Protein AF-A0A932KC32-F1 (afdb_monomer_lite)

Radius of gyration: 18.66 Å; chains: 1; bounding box: 44×42×62 Å

Sequence (176 aa):
MAALPGGTPAIAEAIVAQRQRRRLATPEDLLALGIVSATTFYGTAAEGGFGQYLTVWGSGKININTAPKPVLAALPGMTPAMAEAIVRYRQGEDQEPGTADDRQFREVADLRTLDAIDRAALDPFEALITVVPTAFRVIATGRVVSGQGVTSIHRRLVIIDRASRPTRIQHWRRLS

Foldseek 3Di:
DDAQVLDDPQLVVVVVVVVVVDQDPFLCVCCVVVSDDPCQQQNDPVDGHSVVQDDRQWPQAAALLDHDLSNQCPQPLDDNVLSVQSQQQQCAPV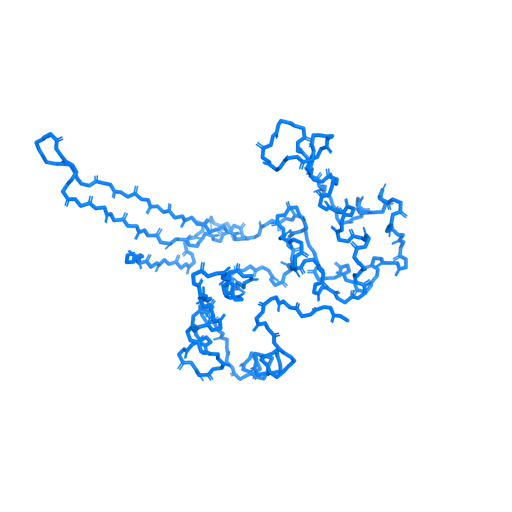SDPPDPRGDADPFLCCSCVGPVDHPVSCVRCVVRHTNDTQKDWDWDWDFDDDDPDTPDIWIKIWIWGNVDPPIDTSDMDTDD

Secondary structure (DSSP, 8-state):
-PPPTT--HHHHHHHHHHHHHS--SSTTHHHHTTSS-HHHHHB-SSSB-GGGG--SSS-SSEETTT--HHHHHTSTT--HHHHHHHHHHHTTTTT-TTSTT----SSGGGGGGSTT--HHHHTTTGGGEESS-SEEEEEEEEEEEETTEEEEEEEEEEEEE-SSSS-EEEEEEEE-

pLDDT: mean 92.92, std 4.54, range [60.91, 97.88]

Structure (mmCIF, N/CA/C/O backbone):
data_AF-A0A932KC32-F1
#
_entry.id   AF-A0A932KC32-F1
#
loop_
_atom_site.group_PDB
_atom_site.id
_atom_site.type_symbol
_atom_site.label_atom_id
_atom_site.label_alt_id
_atom_site.label_comp_id
_atom_site.label_asym_id
_atom_site.label_entity_id
_atom_site.label_seq_id
_atom_site.pdbx_PDB_ins_code
_atom_site.Cartn_x
_atom_site.Cartn_y
_atom_site.Cartn_z
_atom_site.occupancy
_atom_site.B_iso_or_equiv
_atom_site.auth_seq_id
_atom_site.auth_comp_id
_atom_site.auth_asym_id
_atom_site.auth_atom_id
_atom_site.pdbx_PDB_model_num
ATOM 1 N N . MET A 1 1 ? -0.704 -9.662 -15.390 1.00 60.91 1 MET A N 1
ATOM 2 C CA . MET A 1 1 ? -0.861 -8.807 -14.194 1.00 60.91 1 MET A CA 1
ATOM 3 C C . MET A 1 1 ? -1.183 -9.719 -13.028 1.00 60.91 1 MET A C 1
ATOM 5 O O . MET A 1 1 ? -2.080 -10.542 -13.180 1.00 60.91 1 MET A O 1
ATOM 9 N N . ALA A 1 2 ? -0.425 -9.656 -11.934 1.00 76.62 2 ALA A N 1
ATOM 10 C CA . ALA A 1 2 ? -0.715 -10.492 -10.771 1.00 76.62 2 ALA A CA 1
ATOM 11 C C . ALA A 1 2 ? -1.956 -9.949 -10.045 1.00 76.62 2 ALA A C 1
ATOM 13 O O . ALA A 1 2 ? -2.122 -8.737 -9.917 1.00 76.62 2 ALA A O 1
ATOM 14 N N . ALA A 1 3 ? -2.835 -10.835 -9.582 1.00 82.81 3 ALA A N 1
ATOM 15 C CA . ALA A 1 3 ? -3.902 -10.440 -8.671 1.00 82.81 3 ALA A CA 1
ATOM 16 C C . ALA A 1 3 ? -3.326 -10.236 -7.262 1.00 82.81 3 ALA A C 1
ATOM 18 O O . ALA A 1 3 ? -2.353 -10.889 -6.877 1.00 82.81 3 ALA A O 1
ATOM 19 N N . LEU A 1 4 ? -3.947 -9.351 -6.478 1.00 88.19 4 LEU A N 1
ATOM 20 C CA . LEU A 1 4 ? -3.683 -9.302 -5.040 1.00 88.19 4 LEU A CA 1
ATOM 21 C C . LEU A 1 4 ? -4.069 -10.648 -4.402 1.00 88.19 4 LEU A C 1
ATOM 23 O O . LEU A 1 4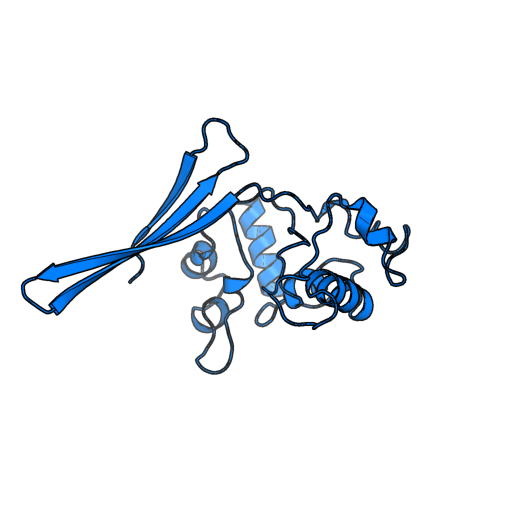 ? -5.044 -11.256 -4.849 1.00 88.19 4 LEU A O 1
ATOM 27 N N . PRO A 1 5 ? -3.376 -11.098 -3.341 1.00 87.19 5 PRO A N 1
ATOM 28 C CA . PRO A 1 5 ? -3.785 -12.275 -2.582 1.00 87.19 5 PRO A CA 1
ATOM 29 C C . PRO A 1 5 ? -5.253 -12.167 -2.149 1.00 87.19 5 PRO A C 1
ATOM 31 O O . PRO A 1 5 ? -5.663 -11.140 -1.606 1.00 87.19 5 PRO A O 1
ATOM 34 N N . GLY A 1 6 ? -6.052 -13.196 -2.447 1.00 85.06 6 GLY A N 1
ATOM 35 C CA . GLY A 1 6 ? -7.501 -13.220 -2.201 1.00 85.06 6 GLY A CA 1
ATOM 36 C C . GLY A 1 6 ? -8.356 -12.386 -3.171 1.00 85.06 6 GLY A C 1
ATOM 37 O O . GLY A 1 6 ? -9.581 -12.426 -3.086 1.00 85.06 6 GLY A O 1
ATOM 38 N N . GLY A 1 7 ? -7.749 -11.641 -4.097 1.00 85.56 7 GLY A N 1
ATOM 39 C CA . GLY A 1 7 ? -8.442 -10.894 -5.146 1.00 85.56 7 GLY A CA 1
ATOM 40 C C . GLY A 1 7 ? -8.680 -11.728 -6.407 1.00 85.56 7 GLY A C 1
ATOM 41 O O . GLY A 1 7 ? -7.894 -12.608 -6.750 1.00 85.56 7 GLY A O 1
ATOM 42 N N . THR A 1 8 ? -9.750 -11.418 -7.140 1.00 90.62 8 THR A N 1
ATOM 43 C CA . THR A 1 8 ? -10.064 -12.025 -8.444 1.00 90.62 8 THR A CA 1
ATOM 44 C C . THR A 1 8 ? -10.414 -10.941 -9.469 1.00 90.62 8 THR A C 1
ATOM 46 O O . THR A 1 8 ? -10.797 -9.836 -9.069 1.00 90.62 8 THR A O 1
ATOM 49 N N . PRO A 1 9 ? -10.331 -11.222 -10.786 1.00 91.25 9 PRO A N 1
ATOM 50 C CA . PRO A 1 9 ? -10.801 -10.293 -11.815 1.00 91.25 9 PRO A CA 1
ATOM 51 C C . PRO A 1 9 ? -12.259 -9.865 -11.606 1.00 91.25 9 PRO A C 1
ATOM 53 O O . PRO A 1 9 ? -12.555 -8.679 -11.679 1.00 91.25 9 PRO A O 1
ATOM 56 N N . ALA A 1 10 ? -13.137 -10.795 -11.215 1.00 92.88 10 ALA A N 1
ATOM 57 C CA . ALA A 1 10 ? -14.537 -10.496 -10.913 1.00 92.88 10 ALA A CA 1
ATOM 58 C C . ALA A 1 10 ? -14.693 -9.504 -9.743 1.00 92.88 10 ALA A C 1
ATOM 60 O O . ALA A 1 10 ? -15.493 -8.573 -9.822 1.00 92.88 10 ALA A O 1
ATOM 61 N N . ILE A 1 11 ? -13.897 -9.652 -8.674 1.00 93.62 11 ILE A N 1
ATOM 62 C CA . ILE A 1 11 ? -13.879 -8.684 -7.564 1.00 93.62 11 ILE A CA 1
ATOM 63 C C . ILE A 1 11 ? -13.383 -7.320 -8.061 1.00 93.62 11 ILE A C 1
ATOM 65 O O . ILE A 1 11 ? -13.974 -6.294 -7.727 1.00 93.62 11 ILE A O 1
ATOM 69 N N . ALA A 1 12 ? -12.321 -7.287 -8.869 1.00 92.50 12 ALA A N 1
ATOM 70 C CA . ALA A 1 12 ? -11.784 -6.042 -9.414 1.00 92.50 12 ALA A CA 1
ATOM 71 C C . ALA A 1 12 ? -12.813 -5.315 -10.299 1.00 92.50 12 ALA A C 1
ATOM 73 O O . ALA A 1 12 ? -13.031 -4.116 -10.122 1.00 92.50 12 ALA A O 1
ATOM 74 N N . GLU A 1 13 ? -13.491 -6.037 -11.191 1.00 94.31 13 GLU A N 1
ATOM 75 C CA . GLU A 1 13 ? -14.572 -5.516 -12.033 1.00 94.31 13 GLU A CA 1
ATOM 76 C C . GLU A 1 13 ? -15.738 -4.986 -11.195 1.00 94.31 13 GLU A C 1
ATOM 78 O O . GLU A 1 13 ? -16.203 -3.870 -11.432 1.00 94.31 13 GLU A O 1
ATOM 83 N N . ALA A 1 14 ? -16.162 -5.721 -10.163 1.00 95.06 14 ALA A N 1
ATOM 84 C CA . ALA A 1 14 ? -17.216 -5.279 -9.254 1.00 95.06 14 ALA A CA 1
ATOM 85 C C . ALA A 1 14 ? -16.829 -3.994 -8.502 1.00 95.06 14 ALA A C 1
ATOM 87 O O . ALA A 1 14 ? -17.642 -3.074 -8.385 1.00 95.06 14 ALA A O 1
ATOM 88 N N . ILE A 1 15 ? -15.575 -3.878 -8.050 1.00 94.12 15 ILE A N 1
ATOM 89 C CA . ILE A 1 15 ? -15.051 -2.653 -7.430 1.00 94.12 15 ILE A CA 1
ATOM 90 C C . ILE A 1 15 ? -15.061 -1.492 -8.434 1.00 94.12 15 ILE A C 1
ATOM 92 O O . ILE A 1 15 ? -15.471 -0.384 -8.085 1.00 94.12 15 ILE A O 1
ATOM 96 N N . VAL A 1 16 ? -14.626 -1.714 -9.678 1.00 93.69 16 VAL A N 1
ATOM 97 C CA . VAL A 1 16 ? -14.621 -0.682 -10.729 1.00 93.69 16 VAL A CA 1
ATOM 98 C C . VAL A 1 16 ? -16.043 -0.223 -11.054 1.00 93.69 16 VAL A C 1
ATOM 100 O O . VAL A 1 16 ? -16.307 0.981 -11.042 1.00 93.69 16 VAL A O 1
ATOM 103 N N . ALA A 1 17 ? -16.971 -1.157 -11.263 1.00 94.94 17 ALA A N 1
ATOM 104 C CA . ALA A 1 17 ? -18.378 -0.859 -11.512 1.00 94.94 17 ALA A CA 1
ATOM 105 C C . ALA A 1 17 ? -19.000 -0.078 -10.345 1.00 94.94 17 ALA A C 1
ATOM 107 O O . ALA A 1 17 ? -19.711 0.908 -10.550 1.00 94.94 17 ALA A O 1
ATOM 108 N N . GLN A 1 18 ? -18.683 -0.461 -9.105 1.00 94.88 18 GLN A N 1
ATOM 109 C CA . GLN A 1 18 ? -19.160 0.253 -7.927 1.00 94.88 18 GLN A CA 1
ATOM 110 C C . GLN A 1 18 ? -18.626 1.687 -7.874 1.00 94.88 18 GLN A C 1
ATOM 112 O O . GLN A 1 18 ? -19.399 2.609 -7.622 1.00 94.88 18 GLN A O 1
ATOM 117 N N . ARG A 1 19 ? -17.337 1.903 -8.167 1.00 92.50 19 ARG A N 1
ATOM 118 C CA . ARG A 1 19 ? -16.717 3.241 -8.174 1.00 92.50 19 ARG A CA 1
ATOM 119 C C . ARG A 1 19 ? -17.361 4.197 -9.177 1.00 92.50 19 ARG A C 1
ATOM 121 O O . ARG A 1 19 ? -17.376 5.396 -8.917 1.00 92.50 19 ARG A O 1
ATOM 128 N N . GLN A 1 20 ? -17.889 3.681 -10.287 1.00 91.81 20 GLN A N 1
ATOM 129 C CA . GLN A 1 20 ? -18.623 4.474 -11.280 1.00 91.81 20 GLN A CA 1
ATOM 130 C C . GLN A 1 20 ? -20.022 4.878 -10.795 1.00 91.81 20 GLN A C 1
ATOM 132 O O . GLN A 1 20 ? -20.537 5.913 -11.206 1.00 91.81 20 GLN A O 1
ATOM 137 N N . ARG A 1 21 ? -20.634 4.084 -9.908 1.00 93.19 21 ARG A N 1
ATOM 138 C CA . ARG A 1 21 ? -21.968 4.353 -9.350 1.00 93.19 21 ARG A CA 1
ATOM 139 C C . ARG A 1 21 ? -21.908 5.253 -8.122 1.00 93.19 21 ARG A C 1
ATOM 141 O O . ARG A 1 21 ? -22.653 6.222 -8.021 1.00 93.19 21 ARG A O 1
ATOM 148 N N . ARG A 1 22 ? -21.052 4.908 -7.157 1.00 90.75 22 ARG A N 1
ATOM 149 C CA . ARG A 1 22 ? -20.927 5.618 -5.882 1.00 90.75 22 ARG A CA 1
ATOM 150 C C . ARG A 1 22 ? -19.534 5.444 -5.291 1.00 90.75 22 ARG A C 1
ATOM 152 O O . ARG A 1 22 ? -18.979 4.349 -5.247 1.00 90.75 22 ARG A O 1
ATOM 159 N N . ARG A 1 23 ? -19.005 6.535 -4.740 1.00 89.75 23 ARG A N 1
ATOM 160 C CA . ARG A 1 23 ? -17.744 6.530 -3.997 1.00 89.75 23 ARG A CA 1
ATOM 161 C C . ARG A 1 23 ? -17.840 5.655 -2.739 1.00 89.75 23 ARG A C 1
ATOM 163 O O . ARG A 1 23 ? -18.780 5.801 -1.961 1.00 89.75 23 ARG A O 1
ATOM 170 N N . LEU A 1 24 ? -16.825 4.817 -2.528 1.00 93.19 24 LEU A N 1
ATOM 171 C CA . LEU A 1 24 ? -16.601 4.087 -1.277 1.00 93.19 24 LEU A CA 1
ATOM 172 C C . LEU A 1 24 ? -16.037 5.050 -0.218 1.00 93.19 24 LEU A C 1
ATOM 174 O O . LEU A 1 24 ? -15.073 5.775 -0.481 1.00 93.19 24 LEU A O 1
ATOM 178 N N . ALA A 1 25 ? -16.658 5.082 0.955 1.00 90.94 25 ALA A N 1
ATOM 179 C CA . ALA A 1 25 ? -16.258 5.876 2.112 1.00 90.94 25 ALA A CA 1
ATOM 180 C C . ALA A 1 25 ? -15.239 5.143 2.994 1.00 90.94 25 ALA A C 1
ATOM 182 O O . ALA A 1 25 ? -14.368 5.786 3.587 1.00 90.94 25 ALA A O 1
ATOM 183 N N . THR A 1 26 ? -15.328 3.811 3.051 1.00 91.81 26 THR A N 1
ATOM 184 C CA . THR A 1 26 ? -14.371 2.932 3.734 1.00 91.81 26 THR A CA 1
ATOM 185 C C . THR A 1 26 ? -14.065 1.700 2.877 1.00 91.81 26 THR A C 1
ATOM 187 O O . THR A 1 26 ? -14.894 1.318 2.049 1.00 91.81 26 THR A O 1
ATOM 190 N N . PRO A 1 27 ? -12.899 1.048 3.030 1.00 93.06 27 PRO A N 1
ATOM 191 C CA . PRO A 1 27 ? -12.654 -0.248 2.400 1.00 93.06 27 PRO A CA 1
ATOM 192 C C . PRO A 1 27 ? -13.694 -1.311 2.798 1.00 93.06 27 PRO A C 1
ATOM 194 O O . PRO A 1 27 ? -14.072 -2.138 1.973 1.00 93.06 27 PRO A O 1
ATOM 197 N N . GLU A 1 28 ? -14.201 -1.261 4.031 1.00 92.81 28 GLU A N 1
ATOM 198 C CA . GLU A 1 28 ? -15.223 -2.169 4.557 1.00 92.81 28 GLU A CA 1
ATOM 199 C C . GLU A 1 28 ? -16.586 -2.023 3.862 1.00 92.81 28 GLU A C 1
ATOM 201 O O . GLU A 1 28 ? -17.411 -2.933 3.942 1.00 92.81 28 GLU A O 1
ATOM 206 N N . ASP A 1 29 ? -16.816 -0.948 3.102 1.00 95.06 29 ASP A N 1
ATOM 207 C CA . ASP A 1 29 ? -18.011 -0.817 2.261 1.00 95.06 29 ASP A CA 1
ATOM 208 C C . ASP A 1 29 ? -18.122 -1.980 1.259 1.00 95.06 29 ASP A C 1
ATOM 210 O O . ASP A 1 29 ? -19.226 -2.360 0.880 1.00 95.06 29 ASP A O 1
ATOM 214 N N . LEU A 1 30 ? -17.002 -2.602 0.864 1.00 95.31 30 LEU A N 1
ATOM 215 C CA . LEU A 1 30 ? -17.012 -3.790 0.005 1.00 95.31 30 LEU A CA 1
ATOM 216 C C . LEU A 1 30 ? -17.734 -4.983 0.655 1.00 95.31 30 LEU A C 1
ATOM 218 O O . LEU A 1 30 ? -18.366 -5.766 -0.053 1.00 95.31 30 LEU A O 1
ATOM 222 N N . LEU A 1 31 ? -17.678 -5.099 1.987 1.00 94.94 31 LEU A N 1
ATOM 223 C CA . LEU A 1 31 ? -18.429 -6.097 2.754 1.00 94.94 31 LEU A CA 1
ATOM 224 C C . LEU A 1 31 ? -19.909 -5.732 2.817 1.00 94.94 31 LEU A C 1
ATOM 226 O O . LEU A 1 31 ? -20.769 -6.565 2.545 1.00 94.94 31 LEU A O 1
ATOM 230 N N . ALA A 1 32 ? -20.204 -4.474 3.154 1.00 93.75 32 ALA A N 1
ATOM 231 C CA . ALA A 1 32 ? -21.574 -3.985 3.295 1.00 93.75 32 ALA A CA 1
ATOM 232 C C . ALA A 1 32 ? -22.366 -4.066 1.978 1.00 93.75 32 ALA A C 1
ATOM 234 O O . ALA A 1 32 ? -23.578 -4.258 1.992 1.00 93.75 32 ALA A O 1
ATOM 235 N N . LEU A 1 33 ? -21.674 -3.938 0.844 1.00 94.56 33 LEU A N 1
ATOM 236 C CA . LEU A 1 33 ? -22.243 -4.049 -0.497 1.00 94.56 33 LEU A CA 1
ATOM 237 C C . LEU A 1 33 ? -22.266 -5.488 -1.035 1.00 94.56 33 LEU A C 1
ATOM 239 O O . LEU A 1 33 ? -22.713 -5.698 -2.159 1.00 94.56 33 LEU A O 1
ATOM 243 N N . GLY A 1 34 ? -21.762 -6.469 -0.278 1.00 94.81 34 GLY A N 1
ATOM 244 C CA . GLY A 1 34 ? -21.699 -7.866 -0.713 1.00 94.81 34 GLY A CA 1
ATOM 245 C C . GLY A 1 34 ? -20.757 -8.115 -1.896 1.00 94.81 34 GLY A C 1
ATOM 246 O O . GLY A 1 34 ? -20.878 -9.139 -2.560 1.00 94.81 34 GLY A O 1
ATOM 247 N N . ILE A 1 35 ? -19.822 -7.198 -2.172 1.00 95.06 35 ILE A N 1
ATOM 248 C CA . ILE A 1 35 ? -18.825 -7.352 -3.246 1.00 95.06 35 ILE A CA 1
ATOM 249 C C . ILE A 1 35 ? -17.813 -8.440 -2.871 1.00 95.06 35 ILE A C 1
ATOM 251 O O . ILE A 1 35 ? -17.314 -9.158 -3.735 1.00 95.06 35 ILE A O 1
ATOM 255 N N . VAL A 1 36 ? -17.517 -8.568 -1.577 1.00 95.06 36 VAL A N 1
ATOM 256 C CA . VAL A 1 36 ? -16.617 -9.581 -1.019 1.00 95.06 36 VAL A CA 1
ATOM 257 C C . VAL A 1 36 ? -17.167 -10.126 0.293 1.00 95.06 36 VAL A C 1
ATOM 259 O O . VAL A 1 36 ? -17.914 -9.446 0.996 1.00 95.06 36 VAL A O 1
ATOM 262 N N . SER A 1 37 ? -16.769 -11.347 0.649 1.00 94.12 37 SER A N 1
ATOM 263 C CA . SER A 1 37 ? -17.083 -11.932 1.953 1.00 94.12 37 SER A CA 1
ATOM 264 C C . SER A 1 37 ? -16.127 -11.432 3.044 1.00 94.12 37 SER A C 1
ATOM 266 O O . SER A 1 37 ? -15.034 -10.927 2.767 1.00 94.12 37 SER A O 1
ATOM 268 N N . ALA A 1 38 ? -16.507 -11.641 4.309 1.00 93.31 38 ALA A N 1
ATOM 269 C CA . ALA A 1 38 ? -15.638 -11.381 5.457 1.00 93.31 38 ALA A CA 1
ATOM 270 C C . ALA A 1 38 ? -14.340 -12.200 5.403 1.00 93.31 38 ALA A C 1
ATOM 272 O O . ALA A 1 38 ? -13.278 -11.667 5.712 1.00 93.31 38 ALA A O 1
ATOM 273 N N . THR A 1 39 ? -14.411 -13.461 4.966 1.00 92.94 39 THR A N 1
ATOM 274 C CA . THR A 1 39 ? -13.235 -14.334 4.834 1.00 92.94 39 THR A CA 1
ATOM 275 C C . THR A 1 39 ? -12.292 -13.847 3.744 1.00 92.94 39 THR A C 1
ATOM 277 O O . THR A 1 39 ? -11.086 -13.854 3.940 1.00 92.94 39 THR A O 1
ATOM 280 N N . THR A 1 40 ? -12.816 -13.346 2.625 1.00 93.00 40 THR A N 1
ATOM 281 C CA . THR A 1 40 ? -11.991 -12.735 1.584 1.00 93.00 40 THR A CA 1
ATOM 282 C C . THR A 1 40 ? -11.350 -11.449 2.106 1.00 93.00 40 THR A C 1
ATOM 284 O O . THR A 1 40 ? -10.135 -11.281 2.016 1.00 93.00 40 THR A O 1
ATOM 287 N N . PHE A 1 41 ? -12.140 -10.549 2.701 1.00 94.38 41 PHE A N 1
ATOM 288 C CA . PHE A 1 41 ? -11.679 -9.221 3.113 1.00 94.38 41 PHE A CA 1
ATOM 289 C C . PHE A 1 41 ? -10.713 -9.227 4.302 1.00 94.38 41 PHE A C 1
ATOM 291 O O . PHE A 1 41 ? -9.664 -8.589 4.225 1.00 94.38 41 PHE A O 1
ATOM 298 N N . TYR A 1 42 ? -11.059 -9.924 5.387 1.00 92.19 42 TYR A N 1
ATOM 299 C CA . TYR A 1 42 ? -10.241 -10.005 6.601 1.00 92.19 42 TYR A CA 1
ATOM 300 C C . TYR A 1 42 ? -9.228 -11.147 6.556 1.00 92.19 42 TYR A C 1
ATOM 302 O O . TYR A 1 42 ? -8.184 -11.051 7.199 1.00 92.19 42 TYR A O 1
ATOM 310 N N . GLY A 1 43 ? -9.490 -12.173 5.748 1.00 91.25 43 GLY A N 1
ATOM 311 C CA . GLY A 1 43 ? -8.654 -13.360 5.654 1.00 91.25 43 GLY A CA 1
ATOM 312 C C . GLY A 1 43 ? -9.100 -14.453 6.612 1.00 91.25 43 GLY A C 1
ATOM 313 O O . GLY A 1 43 ? -10.199 -14.433 7.173 1.00 91.25 43 GLY A O 1
ATOM 314 N N . THR A 1 44 ? -8.209 -15.414 6.797 1.00 88.06 44 THR A N 1
ATOM 315 C CA . THR A 1 44 ? -8.320 -16.493 7.776 1.00 88.06 44 THR A CA 1
ATOM 316 C C . THR A 1 44 ? -7.178 -16.399 8.790 1.00 88.06 44 THR A C 1
ATOM 318 O O . THR A 1 44 ? -6.345 -15.499 8.730 1.00 88.06 44 THR A O 1
ATOM 321 N N . ALA A 1 45 ? -7.111 -17.343 9.731 1.00 84.69 45 ALA A N 1
ATOM 322 C CA . ALA A 1 45 ? -5.964 -17.447 10.632 1.00 84.69 45 ALA A CA 1
ATOM 323 C C . ALA A 1 45 ? -4.652 -17.787 9.896 1.00 84.69 45 ALA A C 1
ATOM 325 O O . ALA A 1 45 ? -3.580 -17.433 10.376 1.00 84.69 45 ALA A O 1
ATOM 326 N N . ALA A 1 46 ? -4.738 -18.472 8.751 1.00 84.31 46 ALA A N 1
ATOM 327 C CA . ALA A 1 46 ? -3.576 -18.893 7.972 1.00 84.31 46 ALA A CA 1
ATOM 328 C C . ALA A 1 46 ? -3.126 -17.832 6.956 1.00 84.31 46 ALA A C 1
ATOM 330 O O . ALA A 1 46 ? -1.946 -17.748 6.630 1.00 84.31 46 ALA A O 1
ATOM 331 N N . GLU A 1 47 ? -4.058 -17.020 6.454 1.00 84.31 47 GLU A N 1
ATOM 332 C CA . GLU A 1 47 ? -3.812 -16.103 5.342 1.00 84.31 47 GLU A CA 1
ATOM 333 C C . GLU A 1 47 ? -4.470 -14.750 5.598 1.00 84.31 47 GLU A C 1
ATOM 335 O O . GLU A 1 47 ? -5.662 -14.671 5.892 1.00 84.31 47 GLU A O 1
ATOM 340 N N . GLY A 1 48 ? -3.708 -13.665 5.447 1.00 85.12 48 GLY A N 1
ATOM 341 C CA . GLY A 1 48 ? -4.251 -12.316 5.579 1.00 85.12 48 GLY A CA 1
ATOM 342 C C . GLY A 1 48 ? -5.219 -11.971 4.444 1.00 85.12 48 GLY A C 1
ATOM 343 O O . GLY A 1 48 ? -4.984 -12.315 3.287 1.00 85.12 48 GLY A O 1
ATOM 344 N N . GLY A 1 49 ? -6.297 -11.255 4.759 1.00 89.81 49 GLY A N 1
ATOM 345 C CA . GLY A 1 49 ? -7.306 -10.889 3.766 1.00 89.81 49 GLY A CA 1
ATOM 346 C C . GLY A 1 49 ? -6.858 -9.792 2.814 1.00 89.81 49 GLY A C 1
ATOM 347 O O . GLY A 1 49 ? -5.991 -8.976 3.137 1.00 89.81 49 GLY A O 1
ATOM 348 N N . PHE A 1 50 ? -7.492 -9.723 1.643 1.00 88.94 50 PHE A N 1
ATOM 349 C CA . PHE A 1 50 ? -7.116 -8.743 0.619 1.00 88.94 50 PHE A CA 1
ATOM 350 C C . PHE A 1 50 ? -7.383 -7.289 1.058 1.00 88.94 50 PHE A C 1
ATOM 352 O O . PHE A 1 50 ? -6.752 -6.364 0.545 1.00 88.94 50 PHE A O 1
ATOM 359 N N . GLY A 1 51 ? -8.275 -7.073 2.037 1.00 92.50 51 GLY A N 1
ATOM 360 C CA . GLY A 1 51 ? -8.631 -5.751 2.556 1.00 92.50 51 GLY A CA 1
ATOM 361 C C . GLY A 1 51 ? -7.441 -4.981 3.136 1.00 92.50 51 GLY A C 1
ATOM 362 O O . GLY A 1 51 ? -7.426 -3.752 3.098 1.00 92.50 51 GLY A O 1
ATOM 363 N N . GLN A 1 52 ? -6.395 -5.681 3.590 1.00 91.56 52 GLN A N 1
ATOM 364 C CA . GLN A 1 52 ? -5.166 -5.059 4.096 1.00 91.56 52 GLN A CA 1
ATOM 365 C C . GLN A 1 52 ? -4.385 -4.275 3.024 1.00 91.56 52 GLN A C 1
ATOM 367 O O . GLN A 1 52 ? -3.578 -3.411 3.363 1.00 91.56 52 GLN A O 1
ATOM 372 N N . TYR A 1 53 ? -4.628 -4.567 1.743 1.00 93.75 53 TYR A N 1
ATOM 373 C CA . TYR A 1 53 ? -3.973 -3.929 0.600 1.00 93.75 53 TYR A CA 1
ATOM 374 C C . TYR A 1 53 ? -4.761 -2.734 0.044 1.00 93.75 53 TYR A C 1
ATOM 376 O O . TYR A 1 53 ? -4.328 -2.116 -0.928 1.00 93.75 53 TYR A O 1
ATOM 384 N N . LEU A 1 54 ? -5.920 -2.406 0.626 1.00 93.38 54 LEU A N 1
ATOM 385 C CA . LEU A 1 54 ? -6.843 -1.407 0.093 1.00 93.38 54 LEU A CA 1
ATOM 386 C C . LEU A 1 54 ? -6.872 -0.112 0.910 1.00 93.38 54 LEU A C 1
ATOM 388 O O . LEU A 1 54 ? -6.683 -0.089 2.125 1.00 93.38 54 LEU A O 1
ATOM 392 N N . THR A 1 55 ? -7.184 0.989 0.229 1.00 92.81 55 THR A N 1
ATOM 393 C CA . THR A 1 55 ? -7.472 2.289 0.844 1.00 92.81 55 THR A CA 1
ATOM 394 C C . THR A 1 55 ? -8.401 3.114 -0.045 1.00 92.81 55 THR A C 1
ATOM 396 O O . THR A 1 55 ? -8.414 2.948 -1.264 1.00 92.81 55 THR A O 1
ATOM 399 N N . VAL A 1 56 ? -9.159 4.031 0.562 1.00 93.31 56 VAL A N 1
ATOM 400 C CA . VAL A 1 56 ? -10.036 5.001 -0.130 1.00 93.31 56 VAL A CA 1
ATOM 401 C C . VAL A 1 56 ? -9.665 6.463 0.171 1.00 93.31 56 VAL A C 1
ATOM 403 O O . VAL A 1 56 ? -10.359 7.393 -0.246 1.00 93.31 56 VAL A O 1
ATOM 406 N N . TRP A 1 57 ? -8.574 6.670 0.915 1.00 91.50 57 TRP A N 1
ATOM 407 C CA . TRP A 1 57 ? -8.249 7.943 1.567 1.00 91.50 57 TRP A CA 1
ATOM 408 C C . TRP A 1 57 ? -7.029 8.674 0.981 1.00 91.50 57 TRP A C 1
ATOM 410 O O . TRP A 1 57 ? -6.741 9.800 1.371 1.00 91.50 57 TRP A O 1
ATOM 420 N N . GLY A 1 58 ? -6.307 8.055 0.045 1.00 88.69 58 GLY A N 1
ATOM 421 C CA . GLY A 1 58 ? -5.126 8.642 -0.599 1.00 88.69 58 GLY A CA 1
ATOM 422 C C . GLY A 1 58 ? -5.422 9.380 -1.909 1.00 88.69 58 GLY A C 1
ATOM 423 O O . GLY A 1 58 ? -6.569 9.579 -2.299 1.00 88.69 58 GLY A O 1
ATOM 424 N N . SER A 1 59 ? -4.356 9.722 -2.633 1.00 91.06 59 SER A N 1
ATOM 425 C CA . SER A 1 59 ? -4.401 10.324 -3.976 1.00 91.06 59 SER A CA 1
ATOM 426 C C . SER A 1 59 ? -4.851 9.363 -5.086 1.00 91.06 59 SER A C 1
ATOM 428 O O . SER A 1 59 ? -4.917 9.753 -6.248 1.00 91.06 59 SER A O 1
ATOM 430 N N . GLY A 1 60 ? -5.112 8.095 -4.753 1.00 92.06 60 GLY A N 1
ATOM 431 C CA . GLY A 1 60 ? -5.346 7.021 -5.722 1.00 92.06 60 GLY A CA 1
ATOM 432 C C . GLY A 1 60 ? -4.067 6.440 -6.332 1.00 92.06 60 GLY A C 1
ATOM 433 O O . GLY A 1 60 ? -4.160 5.481 -7.091 1.00 92.06 60 GLY A O 1
ATOM 434 N N . LYS A 1 61 ? -2.891 6.981 -5.983 1.00 95.81 61 LYS A N 1
ATOM 435 C CA . LYS A 1 61 ? -1.582 6.462 -6.396 1.00 95.81 61 LYS A CA 1
ATOM 436 C C . LYS A 1 61 ? -0.965 5.568 -5.320 1.00 95.81 61 LYS A C 1
ATOM 438 O O . LYS A 1 61 ? -1.187 5.774 -4.126 1.00 95.81 61 LYS A O 1
ATOM 443 N N . ILE A 1 62 ? -0.162 4.601 -5.748 1.00 96.88 62 ILE A N 1
ATOM 444 C CA . ILE A 1 62 ? 0.567 3.671 -4.881 1.00 96.88 62 ILE A CA 1
ATOM 445 C C . ILE A 1 62 ? 1.891 4.309 -4.455 1.00 96.88 62 ILE A C 1
ATOM 447 O O . ILE A 1 62 ? 2.693 4.701 -5.299 1.00 96.88 62 ILE A O 1
ATOM 451 N N . ASN A 1 63 ? 2.136 4.408 -3.145 1.00 96.88 63 ASN A N 1
ATOM 452 C CA . ASN A 1 63 ? 3.418 4.898 -2.644 1.00 96.88 63 ASN A CA 1
ATOM 453 C C . ASN A 1 63 ? 4.484 3.795 -2.723 1.00 96.88 63 ASN A C 1
ATOM 455 O O . ASN A 1 63 ? 4.449 2.863 -1.920 1.00 96.88 63 ASN A O 1
ATOM 459 N N . ILE A 1 64 ? 5.442 3.905 -3.645 1.00 97.38 64 ILE A N 1
ATOM 460 C CA . ILE A 1 64 ? 6.481 2.880 -3.845 1.00 97.38 64 ILE A CA 1
ATOM 461 C C . ILE A 1 64 ? 7.398 2.718 -2.633 1.00 97.38 64 ILE A C 1
ATOM 463 O O . ILE A 1 64 ? 7.877 1.615 -2.392 1.00 97.38 64 ILE A O 1
ATOM 467 N N . ASN A 1 65 ? 7.572 3.756 -1.811 1.00 97.25 65 ASN A N 1
ATOM 468 C CA . ASN A 1 65 ? 8.401 3.683 -0.605 1.00 97.25 65 ASN A CA 1
ATOM 469 C C . ASN A 1 65 ? 7.770 2.812 0.490 1.00 97.25 65 ASN A C 1
ATOM 471 O O . ASN A 1 65 ? 8.479 2.321 1.356 1.00 97.25 65 ASN A O 1
ATOM 475 N N . THR A 1 66 ? 6.452 2.583 0.455 1.00 94.94 66 THR A N 1
ATOM 476 C CA . THR A 1 66 ? 5.738 1.865 1.529 1.00 94.94 66 THR A CA 1
ATOM 477 C C . THR A 1 66 ? 4.853 0.720 1.038 1.00 94.94 66 THR A C 1
ATOM 479 O O . THR A 1 66 ? 4.309 -0.024 1.849 1.00 94.94 66 THR A O 1
ATOM 482 N N . ALA A 1 67 ? 4.642 0.579 -0.273 1.00 96.00 67 ALA A N 1
ATOM 483 C CA . ALA A 1 67 ? 3.775 -0.455 -0.823 1.00 96.00 67 ALA A CA 1
ATOM 484 C C . ALA A 1 67 ? 4.367 -1.857 -0.589 1.00 96.00 67 ALA A C 1
ATOM 486 O O . ALA A 1 67 ? 5.549 -2.082 -0.880 1.00 96.00 67 ALA A O 1
ATOM 487 N N . PRO A 1 68 ? 3.573 -2.821 -0.098 1.00 94.44 68 PRO A N 1
ATOM 488 C CA . PRO A 1 68 ? 4.040 -4.190 0.045 1.00 94.44 68 PRO A CA 1
ATOM 489 C C . PRO A 1 68 ? 4.212 -4.838 -1.336 1.00 94.44 68 PRO A C 1
ATOM 491 O O . PRO A 1 68 ? 3.544 -4.462 -2.303 1.00 94.44 68 PRO A O 1
ATOM 494 N N . LYS A 1 69 ? 5.085 -5.846 -1.428 1.00 94.62 69 LYS A N 1
ATOM 495 C CA . LYS A 1 69 ? 5.417 -6.529 -2.691 1.00 94.62 69 LYS A CA 1
ATOM 496 C C . LYS A 1 69 ? 4.188 -6.994 -3.499 1.00 94.62 69 LYS A C 1
ATOM 498 O O . LYS A 1 69 ? 4.181 -6.745 -4.703 1.00 94.62 69 LYS A O 1
ATOM 503 N N . PRO A 1 70 ? 3.122 -7.571 -2.899 1.00 94.06 70 PRO A N 1
ATOM 504 C CA . PRO A 1 70 ? 1.925 -7.947 -3.657 1.00 94.06 70 PRO A CA 1
ATOM 505 C C . PRO A 1 70 ? 1.207 -6.761 -4.317 1.00 94.06 70 PRO A C 1
ATOM 507 O O . PRO A 1 70 ? 0.671 -6.906 -5.410 1.00 94.06 70 PRO A O 1
ATOM 510 N N . VAL A 1 71 ? 1.226 -5.579 -3.690 1.00 95.69 71 VAL A N 1
ATOM 511 C CA . VAL A 1 71 ? 0.636 -4.355 -4.261 1.00 95.69 71 VAL A CA 1
ATOM 512 C C . VAL A 1 71 ? 1.468 -3.844 -5.430 1.00 95.69 71 VAL A C 1
ATOM 514 O O . VAL A 1 71 ? 0.900 -3.442 -6.440 1.00 95.69 71 VAL A O 1
ATOM 517 N N . LEU A 1 72 ? 2.799 -3.905 -5.329 1.00 96.75 72 LEU A N 1
ATOM 518 C CA . LEU A 1 72 ? 3.678 -3.575 -6.452 1.00 96.75 72 LEU A CA 1
ATOM 519 C C . LEU A 1 72 ? 3.439 -4.531 -7.626 1.00 96.75 72 LEU A C 1
ATOM 521 O O . LEU A 1 72 ? 3.213 -4.076 -8.739 1.00 96.75 72 LEU A O 1
ATOM 525 N N . ALA A 1 73 ? 3.401 -5.842 -7.373 1.00 94.88 73 ALA A N 1
ATOM 526 C CA . ALA A 1 73 ? 3.192 -6.869 -8.398 1.00 94.88 73 ALA A CA 1
ATOM 527 C C . ALA A 1 73 ? 1.829 -6.781 -9.117 1.00 94.88 73 ALA A C 1
ATOM 529 O O . ALA A 1 73 ? 1.669 -7.320 -10.214 1.00 94.88 73 ALA A O 1
ATOM 530 N N . ALA A 1 74 ? 0.850 -6.104 -8.511 1.00 93.94 74 ALA A N 1
ATOM 531 C CA . ALA A 1 74 ? -0.449 -5.844 -9.120 1.00 93.94 74 ALA A CA 1
ATOM 532 C C . ALA A 1 74 ? -0.438 -4.668 -10.118 1.00 93.94 74 ALA A C 1
ATOM 534 O O . ALA A 1 74 ? -1.422 -4.475 -10.831 1.00 93.94 74 ALA A O 1
ATOM 535 N N . LEU A 1 75 ? 0.647 -3.885 -10.194 1.00 95.38 75 LEU A N 1
ATOM 536 C CA . LEU A 1 75 ? 0.775 -2.806 -11.173 1.00 95.38 75 LEU A CA 1
ATOM 537 C C . LEU A 1 75 ? 0.876 -3.364 -12.609 1.00 95.38 75 LEU A C 1
ATOM 539 O O . LEU A 1 75 ? 1.530 -4.386 -12.844 1.00 95.38 75 LEU A O 1
ATOM 543 N N . PRO A 1 76 ? 0.255 -2.700 -13.599 1.00 93.69 76 PRO A N 1
ATOM 544 C CA . PRO A 1 76 ? 0.375 -3.086 -15.001 1.00 93.69 76 PRO A CA 1
ATOM 545 C C . PRO A 1 76 ? 1.832 -2.973 -15.464 1.00 93.69 76 PRO A C 1
ATOM 547 O O . PRO A 1 76 ? 2.512 -2.010 -15.140 1.00 93.69 76 PRO A O 1
ATOM 550 N N . GLY A 1 77 ? 2.323 -3.967 -16.205 1.00 92.62 77 GLY A N 1
ATOM 551 C CA . GLY A 1 77 ? 3.715 -4.002 -16.678 1.00 92.62 77 GLY A CA 1
ATOM 552 C C . GLY A 1 77 ? 4.766 -4.336 -15.609 1.00 92.62 77 GLY A C 1
ATOM 553 O O . GLY A 1 77 ? 5.906 -4.611 -15.969 1.00 92.62 77 GLY A O 1
ATOM 554 N N . MET A 1 78 ? 4.404 -4.397 -14.321 1.00 95.75 78 MET A N 1
ATOM 555 C CA . MET A 1 78 ? 5.337 -4.777 -13.259 1.00 95.75 78 MET A CA 1
ATOM 556 C C . MET A 1 78 ? 5.725 -6.253 -13.368 1.00 95.75 78 MET A C 1
ATOM 558 O O . MET A 1 78 ? 4.869 -7.143 -13.341 1.00 95.75 78 MET A O 1
ATOM 562 N N . THR A 1 79 ? 7.028 -6.522 -13.431 1.00 94.75 79 THR A N 1
ATOM 563 C CA . THR A 1 79 ? 7.567 -7.886 -13.379 1.00 94.75 79 THR A CA 1
ATOM 564 C C . THR A 1 79 ? 7.956 -8.274 -11.947 1.00 94.75 79 THR A C 1
ATOM 566 O O . THR A 1 79 ? 8.226 -7.398 -11.118 1.00 94.75 79 THR A O 1
ATOM 569 N N . PRO A 1 80 ? 8.047 -9.580 -11.625 1.00 93.75 80 PRO A N 1
ATOM 570 C CA . PRO A 1 80 ? 8.549 -10.024 -10.324 1.00 93.75 80 PRO A CA 1
ATOM 571 C C . PRO A 1 80 ? 9.946 -9.480 -9.996 1.00 93.75 80 PRO A C 1
ATOM 573 O O . PRO A 1 80 ? 10.189 -9.110 -8.851 1.00 93.75 80 PRO A O 1
ATOM 576 N N . ALA A 1 81 ? 10.831 -9.382 -10.995 1.00 94.88 81 ALA A N 1
ATOM 577 C CA . ALA A 1 81 ? 12.185 -8.853 -10.831 1.00 94.88 81 ALA A CA 1
ATOM 578 C C . ALA A 1 81 ? 12.187 -7.355 -10.489 1.00 94.88 81 ALA A C 1
ATOM 580 O O . ALA A 1 81 ? 12.928 -6.932 -9.608 1.00 94.88 81 ALA A O 1
ATOM 581 N N . MET A 1 82 ? 11.316 -6.563 -11.121 1.00 96.69 82 MET A N 1
ATOM 582 C CA . MET A 1 82 ? 11.167 -5.136 -10.813 1.00 96.69 82 MET A CA 1
ATOM 583 C C . MET A 1 82 ? 10.610 -4.917 -9.403 1.00 96.69 82 MET A C 1
ATOM 585 O O . MET A 1 82 ? 11.159 -4.131 -8.635 1.00 96.69 82 MET A O 1
ATOM 589 N N . ALA A 1 83 ? 9.547 -5.640 -9.033 1.00 96.88 83 ALA A N 1
ATOM 590 C CA . ALA A 1 83 ? 8.960 -5.537 -7.697 1.00 96.88 83 ALA A CA 1
ATOM 591 C C . ALA A 1 83 ? 9.965 -5.945 -6.607 1.00 96.88 83 ALA A 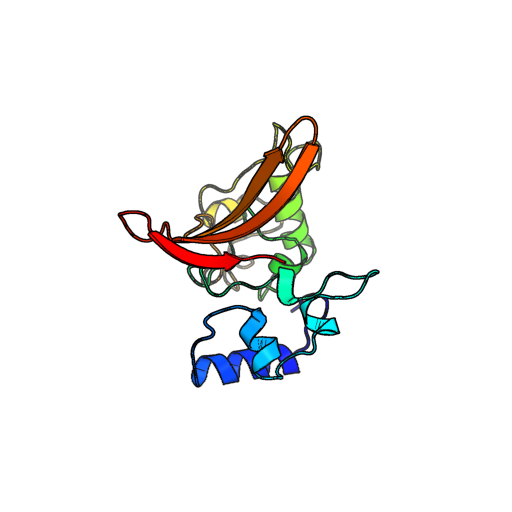C 1
ATOM 593 O O . ALA A 1 83 ? 10.033 -5.298 -5.563 1.00 96.88 83 ALA A O 1
ATOM 594 N N . GLU A 1 84 ? 10.754 -6.991 -6.863 1.00 96.25 84 GLU A N 1
ATOM 595 C CA . GLU A 1 84 ? 11.850 -7.409 -5.990 1.00 96.25 84 GLU A CA 1
ATOM 596 C C . GLU A 1 84 ? 12.930 -6.330 -5.891 1.00 96.25 84 GLU A C 1
ATOM 598 O O . GLU A 1 84 ? 13.297 -5.953 -4.786 1.00 96.25 84 GLU A O 1
ATOM 603 N N . ALA A 1 85 ? 13.385 -5.764 -7.012 1.00 96.94 85 ALA A N 1
ATOM 604 C CA . ALA A 1 85 ? 14.399 -4.711 -7.014 1.00 96.94 85 ALA A CA 1
ATOM 605 C C . ALA A 1 85 ? 13.966 -3.485 -6.189 1.00 96.94 85 ALA A C 1
ATOM 607 O O . ALA A 1 85 ? 14.758 -2.957 -5.412 1.00 96.94 85 ALA A O 1
ATOM 608 N N . ILE A 1 86 ? 12.695 -3.076 -6.286 1.00 97.81 86 ILE A N 1
ATOM 609 C CA . ILE A 1 86 ? 12.129 -1.990 -5.469 1.00 97.81 86 ILE A CA 1
ATOM 610 C C . ILE A 1 86 ? 12.150 -2.353 -3.979 1.00 97.81 86 ILE A C 1
ATOM 612 O O . ILE A 1 86 ? 12.486 -1.518 -3.142 1.00 97.81 86 ILE A O 1
ATOM 616 N N . VAL A 1 87 ? 11.763 -3.580 -3.618 1.00 97.56 87 VAL A N 1
ATOM 617 C CA . VAL A 1 87 ? 11.769 -4.042 -2.220 1.00 97.56 87 VAL A CA 1
ATOM 618 C C . VAL A 1 87 ? 13.191 -4.063 -1.670 1.00 97.56 87 VAL A C 1
ATOM 620 O O . VAL A 1 87 ? 13.441 -3.405 -0.666 1.00 97.56 87 VAL A O 1
ATOM 623 N N . ARG A 1 88 ? 14.110 -4.727 -2.373 1.00 96.81 88 ARG A N 1
ATOM 624 C CA . ARG A 1 88 ? 15.513 -4.865 -1.976 1.00 96.81 88 ARG A CA 1
ATOM 625 C C . ARG A 1 88 ? 16.220 -3.527 -1.849 1.00 96.81 88 ARG A C 1
ATOM 627 O O . ARG A 1 88 ? 16.982 -3.344 -0.914 1.00 96.81 88 ARG A O 1
ATOM 634 N N . TYR A 1 89 ? 15.952 -2.589 -2.759 1.00 97.56 89 TYR A N 1
ATOM 635 C CA . TYR A 1 89 ? 16.506 -1.240 -2.667 1.00 97.56 89 TYR A CA 1
ATOM 636 C C . TYR A 1 89 ? 16.080 -0.542 -1.372 1.00 97.56 89 TYR A C 1
ATOM 638 O O . TYR A 1 89 ? 16.906 0.094 -0.724 1.00 97.56 89 TYR A O 1
ATOM 646 N N . ARG A 1 90 ? 14.797 -0.655 -0.997 1.00 97.50 90 ARG A N 1
ATOM 647 C CA . ARG A 1 90 ? 14.257 -0.004 0.207 1.00 97.50 90 ARG A CA 1
ATOM 648 C C . ARG A 1 90 ? 14.838 -0.574 1.491 1.00 97.50 90 ARG A C 1
ATOM 650 O O . ARG A 1 90 ? 15.017 0.199 2.412 1.00 97.50 90 ARG A O 1
ATOM 657 N N . GLN A 1 91 ? 15.132 -1.870 1.518 1.00 96.94 91 GLN A N 1
ATOM 658 C CA . GLN A 1 91 ? 15.659 -2.587 2.684 1.00 96.94 91 GLN A CA 1
ATOM 659 C C . GLN A 1 91 ? 17.191 -2.521 2.803 1.00 96.94 91 GLN A C 1
ATOM 661 O O . GLN A 1 91 ? 17.794 -3.389 3.416 1.00 96.94 91 GLN A O 1
ATOM 666 N N . GLY A 1 92 ? 17.850 -1.582 2.121 1.00 96.44 92 GLY A N 1
ATOM 667 C CA . GLY A 1 92 ? 19.289 -1.390 2.291 1.00 96.44 92 GLY A CA 1
ATOM 668 C C . GLY A 1 92 ? 20.141 -2.605 1.912 1.00 96.44 92 GLY A C 1
ATOM 669 O O . GLY A 1 92 ? 19.847 -3.326 0.962 1.00 96.44 92 GLY A O 1
ATOM 670 N N . GLU A 1 93 ? 21.259 -2.786 2.597 1.00 95.44 93 GLU A N 1
ATOM 671 C CA . GLU A 1 93 ? 22.191 -3.897 2.399 1.00 95.44 93 GLU A CA 1
ATOM 672 C C . GLU A 1 93 ? 21.805 -5.119 3.230 1.00 95.44 93 GLU A C 1
ATOM 674 O O . GLU A 1 93 ? 22.001 -6.245 2.767 1.00 95.44 93 GLU A O 1
ATOM 679 N N . ASP A 1 94 ? 21.234 -4.903 4.417 1.00 95.31 94 ASP A N 1
ATOM 680 C CA . ASP A 1 94 ? 20.834 -5.982 5.322 1.00 95.31 94 ASP A CA 1
ATOM 681 C C . ASP A 1 94 ? 19.576 -6.734 4.854 1.00 95.31 94 ASP A C 1
ATOM 683 O O . ASP A 1 94 ? 19.358 -7.879 5.251 1.00 95.31 94 ASP A O 1
ATOM 687 N N . GLN A 1 95 ? 18.812 -6.145 3.925 1.00 95.31 95 GLN A N 1
ATOM 688 C CA . GLN A 1 95 ? 17.565 -6.699 3.391 1.00 95.31 95 GLN A CA 1
ATOM 689 C C . GLN A 1 95 ? 16.480 -6.869 4.469 1.00 95.31 95 GLN A C 1
ATOM 691 O O . GLN A 1 95 ? 15.510 -7.614 4.280 1.00 95.31 95 GLN A O 1
ATOM 696 N N . GLU A 1 96 ? 16.596 -6.135 5.574 1.00 94.38 96 GLU A N 1
ATOM 697 C CA . GLU A 1 96 ? 15.649 -6.123 6.676 1.00 94.38 96 GLU A CA 1
ATOM 698 C C . GLU A 1 96 ? 14.876 -4.796 6.679 1.00 94.38 96 GLU A C 1
ATOM 700 O O . GLU A 1 96 ? 15.457 -3.723 6.628 1.00 94.38 96 GLU A O 1
ATOM 705 N N . PRO A 1 97 ? 13.532 -4.810 6.702 1.00 92.81 97 PRO A N 1
ATOM 706 C CA . PRO A 1 97 ? 12.772 -3.568 6.717 1.00 92.81 97 PRO A CA 1
ATOM 707 C C . PRO A 1 97 ? 12.811 -2.907 8.102 1.00 92.81 97 PRO A C 1
ATOM 709 O O . PRO A 1 97 ? 12.569 -3.562 9.118 1.00 92.81 97 PRO A O 1
ATOM 712 N N . GLY A 1 98 ? 12.943 -1.583 8.138 1.00 92.25 98 GLY A N 1
ATOM 713 C CA . GLY A 1 98 ? 12.877 -0.788 9.366 1.00 92.25 98 GLY A CA 1
ATOM 714 C C . GLY A 1 98 ? 14.219 -0.627 10.077 1.00 92.25 98 GLY A C 1
ATOM 715 O O . GLY A 1 98 ? 14.232 -0.315 11.273 1.00 92.25 98 GLY A O 1
ATOM 716 N N . THR A 1 99 ? 15.322 -0.844 9.367 1.00 95.62 99 THR A N 1
ATOM 717 C CA . THR A 1 99 ? 16.695 -0.724 9.863 1.00 95.62 99 THR A CA 1
ATOM 718 C C . THR A 1 99 ? 17.307 0.629 9.485 1.00 95.62 99 THR A C 1
ATOM 720 O O . THR A 1 99 ? 16.660 1.505 8.906 1.00 95.62 99 THR A O 1
ATOM 723 N N . ALA A 1 100 ? 18.544 0.876 9.924 1.00 95.94 100 ALA A N 1
ATOM 724 C CA . ALA A 1 100 ? 19.186 2.183 9.772 1.00 95.94 100 ALA A CA 1
ATOM 725 C C . ALA A 1 100 ? 19.628 2.487 8.329 1.00 95.94 100 ALA A C 1
ATOM 727 O O . ALA A 1 100 ? 19.826 3.654 7.988 1.00 95.94 100 ALA A O 1
ATOM 728 N N . ASP A 1 101 ? 19.798 1.459 7.502 1.00 96.31 101 ASP A N 1
ATOM 729 C CA . ASP A 1 101 ? 20.223 1.530 6.104 1.00 96.31 101 ASP A CA 1
ATOM 730 C C . ASP A 1 101 ? 19.054 1.485 5.106 1.00 96.31 101 ASP A C 1
ATOM 732 O O . ASP A 1 101 ? 19.292 1.532 3.892 1.00 96.31 101 ASP A O 1
ATOM 736 N N . ASP A 1 102 ? 17.808 1.488 5.600 1.00 96.69 102 ASP A N 1
ATOM 737 C CA . ASP A 1 102 ? 16.600 1.646 4.791 1.00 96.69 102 ASP A CA 1
ATOM 738 C C . ASP A 1 102 ? 16.706 2.875 3.866 1.00 96.69 102 ASP A C 1
ATOM 740 O O . ASP A 1 102 ? 17.011 4.001 4.280 1.00 96.69 102 ASP A O 1
ATOM 744 N N . ARG A 1 103 ? 16.385 2.679 2.584 1.00 96.94 103 ARG A N 1
ATOM 745 C CA . ARG A 1 103 ? 16.462 3.712 1.539 1.00 96.94 103 ARG A CA 1
ATOM 746 C C . ARG A 1 103 ? 15.077 4.121 1.055 1.00 96.94 103 ARG A C 1
ATOM 748 O O . ARG A 1 103 ? 14.109 3.365 1.110 1.00 96.94 103 ARG A O 1
ATOM 755 N N . GLN A 1 104 ? 14.983 5.340 0.526 1.00 96.56 104 GLN A N 1
ATOM 756 C CA . GLN A 1 104 ? 13.745 5.892 -0.025 1.00 96.56 104 GLN A CA 1
ATOM 757 C C . GLN A 1 104 ? 14.005 6.566 -1.369 1.00 96.56 104 GLN A C 1
ATOM 759 O O . GLN A 1 104 ? 14.954 7.338 -1.510 1.00 96.56 104 GLN A O 1
ATOM 764 N N . PHE A 1 105 ? 13.112 6.327 -2.326 1.00 97.88 105 PHE A N 1
ATOM 765 C CA . PHE A 1 105 ? 13.054 7.090 -3.568 1.00 97.88 105 PHE A CA 1
ATOM 766 C C . PHE A 1 105 ? 12.541 8.503 -3.261 1.00 97.88 105 PHE A C 1
ATOM 768 O O . PHE A 1 105 ? 11.543 8.667 -2.547 1.00 97.88 105 PHE A O 1
ATOM 775 N N . ARG A 1 106 ? 13.218 9.526 -3.785 1.00 96.88 106 ARG A N 1
ATOM 776 C CA . ARG A 1 106 ? 12.869 10.947 -3.616 1.00 96.88 106 ARG A CA 1
ATOM 777 C C . ARG A 1 106 ? 11.912 11.426 -4.692 1.00 96.88 106 ARG A C 1
ATOM 779 O O . ARG A 1 106 ? 11.098 12.310 -4.433 1.00 96.88 106 ARG A O 1
ATOM 786 N N . GLU A 1 107 ? 11.983 10.815 -5.864 1.00 97.06 107 GLU A N 1
ATOM 787 C CA . GLU A 1 107 ? 11.072 11.018 -6.979 1.00 97.06 107 GLU A CA 1
ATOM 788 C C . GLU A 1 107 ? 10.819 9.713 -7.733 1.00 97.06 107 GLU A C 1
ATOM 790 O O . GLU A 1 107 ? 11.521 8.720 -7.568 1.00 97.06 107 GLU A O 1
ATOM 795 N N . VAL A 1 108 ? 9.778 9.692 -8.567 1.00 96.75 108 VAL A N 1
ATOM 796 C CA . VAL A 1 108 ? 9.441 8.495 -9.355 1.00 96.75 108 VAL A CA 1
ATOM 797 C C . VAL A 1 108 ? 10.548 8.159 -10.362 1.00 96.75 108 VAL A C 1
ATOM 799 O O . VAL A 1 108 ? 10.797 6.983 -10.623 1.00 96.75 108 VAL A O 1
ATOM 802 N N . ALA A 1 109 ? 11.251 9.172 -10.878 1.00 94.75 109 ALA A N 1
ATOM 803 C CA . ALA A 1 109 ? 12.349 8.989 -11.821 1.00 94.75 109 ALA A CA 1
ATOM 804 C C . ALA A 1 109 ? 13.532 8.204 -11.226 1.00 94.75 109 ALA A C 1
ATOM 806 O O . ALA A 1 109 ? 14.219 7.512 -11.978 1.00 94.75 109 ALA A O 1
ATOM 807 N N . ASP A 1 110 ? 13.714 8.222 -9.898 1.00 96.31 110 ASP A N 1
ATOM 808 C CA . ASP A 1 110 ? 14.771 7.469 -9.210 1.00 96.31 110 ASP A CA 1
ATOM 809 C C . ASP A 1 110 ? 14.656 5.955 -9.431 1.00 96.31 110 ASP A C 1
ATOM 811 O O . ASP A 1 110 ? 15.652 5.244 -9.323 1.00 96.31 110 ASP A O 1
ATOM 815 N N . LEU A 1 111 ? 13.475 5.434 -9.790 1.00 95.94 111 LEU A N 1
ATOM 816 C CA . LEU A 1 111 ? 13.313 4.019 -10.138 1.00 95.94 111 LEU A CA 1
ATOM 817 C C . LEU A 1 111 ? 14.221 3.587 -11.292 1.00 95.94 111 LEU A C 1
ATOM 819 O O . LEU A 1 111 ? 14.612 2.427 -11.341 1.00 95.94 111 LEU A O 1
ATOM 823 N N . ARG A 1 112 ? 14.601 4.518 -12.175 1.00 94.38 112 ARG A N 1
ATOM 824 C CA . ARG A 1 112 ? 15.510 4.254 -13.300 1.00 94.38 112 ARG A CA 1
ATOM 825 C C . ARG A 1 112 ? 16.958 4.003 -12.879 1.00 94.38 112 ARG A C 1
ATOM 827 O O . ARG A 1 112 ? 17.783 3.663 -13.717 1.00 94.38 112 ARG A O 1
ATOM 834 N N . THR A 1 113 ? 17.278 4.199 -11.599 1.00 94.12 113 THR A N 1
ATOM 835 C CA . THR A 1 113 ? 18.578 3.819 -11.024 1.00 94.12 113 THR A CA 1
ATOM 836 C C . THR A 1 113 ? 18.677 2.320 -10.749 1.00 94.12 113 THR A C 1
ATOM 838 O O . THR A 1 113 ? 19.767 1.821 -10.488 1.00 94.12 113 THR A O 1
ATOM 841 N N . LEU A 1 114 ? 17.552 1.599 -10.797 1.00 95.69 114 LEU A N 1
ATOM 842 C CA . LEU A 1 114 ? 17.525 0.151 -10.674 1.00 95.69 114 LEU A CA 1
ATOM 843 C C . LEU A 1 114 ? 17.743 -0.474 -12.051 1.00 95.69 114 LEU A C 1
ATOM 845 O O . LEU A 1 114 ? 16.959 -0.226 -12.961 1.00 95.69 114 LEU A O 1
ATOM 849 N N . ASP A 1 115 ? 18.721 -1.371 -12.172 1.00 93.25 115 ASP A N 1
ATOM 850 C CA . ASP A 1 115 ? 19.029 -2.069 -13.434 1.00 93.25 115 ASP A CA 1
ATOM 851 C C . ASP A 1 115 ? 17.814 -2.790 -14.044 1.00 93.25 115 ASP A C 1
ATOM 853 O O . ASP A 1 115 ? 17.719 -2.979 -15.254 1.00 93.25 115 ASP A O 1
ATOM 857 N N . ALA A 1 116 ? 16.859 -3.193 -13.202 1.00 93.00 116 ALA A N 1
ATOM 858 C CA . ALA A 1 116 ? 15.639 -3.871 -13.622 1.00 93.00 116 ALA A CA 1
ATOM 859 C C . ALA A 1 116 ? 14.577 -2.940 -14.242 1.00 93.00 116 ALA A C 1
ATOM 861 O O . ALA A 1 116 ? 13.573 -3.448 -14.740 1.00 93.00 116 ALA A O 1
ATOM 862 N N . ILE A 1 117 ? 14.733 -1.612 -14.168 1.00 93.44 117 ILE A N 1
ATOM 863 C CA . ILE A 1 117 ? 13.716 -0.633 -14.576 1.00 93.44 117 ILE A CA 1
ATOM 864 C C . ILE A 1 117 ? 14.355 0.440 -15.462 1.00 93.44 117 ILE A C 1
ATOM 866 O O . ILE A 1 117 ? 14.980 1.378 -14.980 1.00 93.44 117 ILE A O 1
ATOM 870 N N . ASP A 1 118 ? 14.127 0.350 -16.769 1.00 89.12 118 ASP A N 1
ATOM 871 C CA . ASP A 1 118 ? 14.420 1.432 -17.708 1.00 89.12 118 ASP A CA 1
ATOM 872 C C . ASP A 1 118 ? 13.181 2.322 -17.958 1.00 89.12 118 ASP A C 1
ATOM 874 O O . ASP A 1 118 ? 12.156 2.231 -17.275 1.00 89.12 118 ASP A O 1
ATOM 878 N N . ARG A 1 119 ? 13.265 3.231 -18.939 1.00 84.19 119 ARG A N 1
ATOM 879 C CA . ARG A 1 119 ? 12.133 4.098 -19.303 1.00 84.19 119 ARG A CA 1
ATOM 880 C C . ARG A 1 119 ? 10.935 3.302 -19.826 1.00 84.19 119 ARG A C 1
ATOM 882 O O . ARG A 1 119 ? 9.825 3.533 -19.362 1.00 84.19 119 ARG A O 1
ATOM 889 N N . ALA A 1 120 ? 11.162 2.369 -20.747 1.00 90.50 120 AL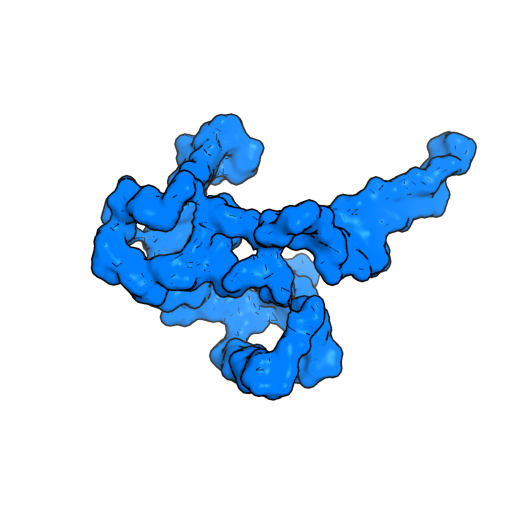A A N 1
ATOM 890 C CA . ALA A 1 120 ? 10.092 1.581 -21.354 1.00 90.50 120 ALA A CA 1
ATOM 891 C C . ALA A 1 120 ? 9.394 0.678 -20.323 1.00 90.50 120 ALA A C 1
ATOM 893 O O . ALA A 1 120 ? 8.186 0.462 -20.396 1.00 90.50 120 ALA A O 1
ATOM 894 N N . ALA A 1 121 ? 10.145 0.189 -19.336 1.00 90.38 121 ALA A N 1
ATOM 895 C CA . ALA A 1 121 ? 9.639 -0.565 -18.203 1.00 90.38 121 ALA A CA 1
ATOM 896 C C . ALA A 1 121 ? 8.785 0.277 -17.247 1.00 90.38 121 ALA A C 1
ATOM 898 O O . ALA A 1 121 ? 7.848 -0.256 -16.659 1.00 90.38 121 ALA A O 1
ATOM 899 N N . LEU A 1 122 ? 9.103 1.563 -17.070 1.00 92.38 122 LEU A N 1
ATOM 900 C CA . LEU A 1 122 ? 8.406 2.460 -16.143 1.00 92.38 122 LEU A CA 1
ATOM 901 C C . LEU A 1 122 ? 7.076 2.985 -16.709 1.00 92.38 122 LEU A C 1
ATOM 903 O O . LEU A 1 122 ? 6.091 3.080 -15.969 1.00 92.38 122 LEU A O 1
ATOM 907 N N . ASP A 1 123 ? 7.033 3.287 -18.011 1.00 94.38 123 ASP A N 1
ATOM 908 C CA . ASP A 1 123 ? 5.890 3.914 -18.692 1.00 94.38 123 ASP A CA 1
ATOM 909 C C . ASP A 1 123 ? 4.511 3.274 -18.366 1.00 94.38 123 ASP A C 1
ATOM 911 O O . ASP A 1 123 ? 3.555 4.020 -18.125 1.00 94.38 123 ASP A O 1
ATOM 915 N N . PRO A 1 124 ? 4.349 1.932 -18.279 1.00 95.31 124 PRO A N 1
ATOM 916 C CA . PRO A 1 124 ? 3.049 1.306 -18.022 1.00 95.31 124 PRO A CA 1
ATOM 917 C C . PRO A 1 124 ? 2.421 1.644 -16.664 1.00 95.31 124 PRO A C 1
ATOM 919 O O . PRO A 1 124 ? 1.197 1.578 -16.527 1.00 95.31 124 PRO A O 1
ATOM 922 N N . PHE A 1 125 ? 3.228 1.978 -15.652 1.00 95.12 125 PHE A N 1
ATOM 923 C CA . PHE A 1 125 ? 2.747 2.201 -14.286 1.00 95.12 125 PHE A CA 1
ATOM 924 C C . PHE A 1 125 ? 3.172 3.538 -13.672 1.00 95.12 125 PHE A C 1
ATOM 926 O O . PHE A 1 125 ? 2.714 3.850 -12.571 1.00 95.12 125 PHE A O 1
ATOM 933 N N . GLU A 1 126 ? 3.973 4.355 -14.362 1.00 96.31 126 GLU A N 1
ATOM 934 C CA . GLU A 1 126 ? 4.488 5.637 -13.855 1.00 96.31 126 GLU A CA 1
ATOM 935 C C . GLU A 1 126 ? 3.377 6.548 -13.305 1.00 96.31 126 GLU A C 1
ATOM 937 O O . GLU A 1 126 ? 3.469 7.091 -12.201 1.00 96.31 126 GLU A O 1
ATOM 942 N N . ALA A 1 127 ? 2.262 6.657 -14.031 1.00 96.56 127 ALA A N 1
ATOM 943 C CA . ALA A 1 127 ? 1.125 7.489 -13.635 1.00 96.56 127 ALA A CA 1
ATOM 944 C C . ALA A 1 127 ? 0.388 6.983 -12.377 1.00 96.56 127 ALA A C 1
ATOM 946 O O . ALA A 1 127 ? -0.318 7.760 -11.722 1.00 96.56 127 ALA A O 1
ATOM 947 N N . LEU A 1 128 ? 0.551 5.702 -12.030 1.00 97.06 128 LEU A N 1
ATOM 948 C CA . LEU A 1 128 ? -0.144 5.022 -10.933 1.00 97.06 128 LEU A CA 1
ATOM 949 C C . LEU A 1 128 ? 0.625 5.074 -9.611 1.00 97.06 128 LEU A C 1
ATOM 951 O O . LEU A 1 128 ? 0.079 4.686 -8.577 1.00 97.06 128 LEU A O 1
ATOM 955 N N . ILE A 1 129 ? 1.867 5.557 -9.622 1.00 97.50 129 ILE A N 1
ATOM 956 C CA . ILE A 1 129 ? 2.752 5.542 -8.459 1.00 97.50 129 ILE A CA 1
ATOM 957 C C . ILE A 1 129 ? 3.120 6.941 -7.962 1.00 97.50 129 ILE A C 1
ATOM 959 O O . ILE A 1 129 ? 2.969 7.957 -8.640 1.00 97.50 129 ILE A O 1
ATOM 963 N N . THR A 1 130 ? 3.571 7.003 -6.715 1.00 97.12 130 THR A N 1
ATOM 964 C CA . THR A 1 130 ? 4.093 8.206 -6.070 1.00 97.12 130 THR A CA 1
ATOM 965 C C . THR A 1 130 ? 5.154 7.828 -5.041 1.00 97.12 130 THR A C 1
ATOM 967 O O . THR A 1 130 ? 5.249 6.676 -4.631 1.00 97.12 130 THR A O 1
ATOM 970 N N . VAL A 1 131 ? 5.922 8.811 -4.591 1.00 97.06 131 VAL A N 1
ATOM 971 C CA . VAL A 1 131 ? 6.816 8.720 -3.424 1.00 97.06 131 VAL A CA 1
ATOM 972 C C . VAL A 1 131 ? 6.294 9.545 -2.243 1.00 97.06 131 VAL A C 1
ATOM 974 O O . VAL A 1 131 ? 6.813 9.453 -1.131 1.00 97.06 131 VAL A O 1
ATOM 977 N N . VAL A 1 132 ? 5.242 10.348 -2.468 1.00 92.88 132 VAL A N 1
ATOM 978 C CA . VAL A 1 132 ? 4.694 11.288 -1.487 1.00 92.88 132 VAL A CA 1
ATOM 979 C C . VAL A 1 132 ? 3.369 10.757 -0.935 1.00 92.88 132 VAL A C 1
ATOM 981 O O . VAL A 1 132 ? 2.387 10.654 -1.676 1.00 92.88 132 VAL A O 1
ATOM 984 N N . PRO A 1 133 ? 3.280 10.457 0.371 1.00 92.38 133 PRO A N 1
ATOM 985 C CA . PRO A 1 133 ? 2.013 10.101 0.992 1.00 92.38 133 PRO A CA 1
ATOM 986 C C . PRO A 1 133 ? 1.131 11.344 1.174 1.00 92.38 133 PRO A C 1
ATOM 988 O O . PRO A 1 133 ? 1.560 12.360 1.724 1.00 92.38 133 PRO A O 1
ATOM 991 N N . THR A 1 134 ? -0.134 11.246 0.770 1.00 93.12 134 THR A N 1
ATOM 992 C CA . THR A 1 134 ? -1.143 12.300 0.983 1.00 93.12 134 THR A CA 1
ATOM 993 C C . THR A 1 134 ? -2.060 12.027 2.170 1.00 93.12 134 THR A C 1
ATOM 995 O O . THR A 1 134 ? -2.758 12.929 2.625 1.00 93.12 134 THR A O 1
ATOM 998 N N . ALA A 1 135 ? -2.062 10.796 2.681 1.00 93.31 135 ALA A N 1
ATOM 999 C CA . ALA A 1 135 ? -2.853 10.392 3.830 1.00 93.31 135 ALA A CA 1
ATOM 1000 C C . ALA A 1 135 ? -2.067 9.431 4.721 1.00 93.31 135 ALA A C 1
ATOM 1002 O O . ALA A 1 135 ? -1.278 8.622 4.232 1.00 93.31 135 ALA A O 1
ATOM 1003 N N . PHE A 1 136 ? -2.313 9.512 6.025 1.00 93.62 136 PHE A N 1
ATOM 1004 C CA . PHE A 1 136 ? -1.701 8.651 7.031 1.00 93.62 136 PHE A CA 1
ATOM 1005 C C . PHE A 1 136 ? -2.773 7.927 7.828 1.00 93.62 136 PHE A C 1
ATOM 1007 O O . PHE A 1 136 ? -3.775 8.517 8.232 1.00 93.62 136 PHE A O 1
ATOM 1014 N N . ARG A 1 137 ? -2.533 6.642 8.084 1.00 92.50 137 ARG A N 1
ATOM 1015 C CA . ARG A 1 137 ? -3.357 5.815 8.958 1.00 92.50 137 ARG A CA 1
ATOM 1016 C C . ARG A 1 137 ? -2.690 5.719 10.324 1.00 92.50 137 ARG A C 1
ATOM 1018 O O . ARG A 1 137 ? -1.593 5.186 10.436 1.00 92.50 137 ARG A O 1
ATOM 1025 N N . VAL A 1 138 ? -3.372 6.197 11.355 1.00 93.31 138 VAL A N 1
ATOM 1026 C CA . VAL A 1 138 ? -2.918 6.168 12.748 1.00 93.31 138 VAL A CA 1
ATOM 1027 C C . VAL A 1 138 ? -3.837 5.257 13.551 1.00 93.31 138 VAL A C 1
ATOM 1029 O O . VAL A 1 138 ? -5.058 5.333 13.431 1.00 93.31 138 VAL A O 1
ATOM 1032 N N . ILE A 1 139 ? -3.259 4.390 14.381 1.00 93.75 139 ILE A N 1
ATOM 1033 C CA . ILE A 1 139 ? -4.004 3.623 15.382 1.00 93.75 139 ILE A CA 1
ATOM 1034 C C . ILE A 1 139 ? -3.624 4.169 16.756 1.00 93.75 139 ILE A C 1
ATOM 1036 O O . ILE A 1 139 ? -2.570 3.841 17.294 1.00 93.75 139 ILE A O 1
ATOM 1040 N N . ALA A 1 140 ? -4.485 5.011 17.320 1.00 93.94 140 ALA A N 1
ATOM 1041 C CA . ALA A 1 140 ? -4.310 5.540 18.666 1.00 93.94 140 ALA A CA 1
ATOM 1042 C C . ALA A 1 140 ? -4.798 4.507 19.689 1.00 93.94 140 ALA A C 1
ATOM 1044 O O . ALA A 1 140 ? -5.936 4.045 19.599 1.00 93.94 140 ALA A O 1
ATOM 1045 N N . THR A 1 141 ? -3.952 4.157 20.658 1.00 96.00 141 THR A N 1
ATOM 1046 C CA . THR A 1 141 ? -4.280 3.208 21.732 1.00 96.00 141 THR A CA 1
ATOM 1047 C C . THR A 1 141 ? -4.185 3.916 23.078 1.00 96.00 141 THR A C 1
ATOM 1049 O O . THR A 1 141 ? -3.104 4.331 23.480 1.00 96.00 141 THR A O 1
ATOM 1052 N N . GLY A 1 142 ? -5.313 4.056 23.770 1.00 94.38 142 GLY A N 1
ATOM 1053 C CA . GLY A 1 142 ? -5.388 4.562 25.139 1.00 94.38 142 GLY A CA 1
ATOM 1054 C C . GLY A 1 142 ? -5.629 3.422 26.121 1.00 94.38 142 GLY A C 1
ATOM 1055 O O . GLY A 1 142 ? -6.387 2.501 25.820 1.00 94.38 142 GLY A O 1
ATOM 1056 N N . ARG A 1 143 ? -5.001 3.480 27.294 1.00 95.62 143 ARG A N 1
ATOM 1057 C CA . ARG A 1 143 ? -5.216 2.530 28.393 1.00 95.62 143 ARG A CA 1
ATOM 1058 C C . ARG A 1 143 ? -5.798 3.296 29.575 1.00 95.62 143 ARG A C 1
ATOM 1060 O O . ARG A 1 143 ? -5.245 4.324 29.952 1.00 95.62 143 ARG A O 1
ATOM 1067 N N . VAL A 1 144 ? -6.898 2.812 30.136 1.00 94.94 144 VAL A N 1
ATOM 1068 C CA . VAL A 1 144 ? -7.449 3.328 31.393 1.00 94.94 144 VAL A CA 1
ATOM 1069 C C . VAL A 1 144 ? -6.836 2.511 32.515 1.00 94.94 144 VAL A C 1
ATOM 1071 O O . VAL A 1 144 ? -6.863 1.282 32.471 1.00 94.94 144 VAL A O 1
ATOM 1074 N N . VAL A 1 145 ? -6.239 3.193 33.487 1.00 95.38 145 VAL A N 1
ATOM 1075 C CA . VAL A 1 145 ? -5.569 2.572 34.631 1.00 95.38 145 VAL A CA 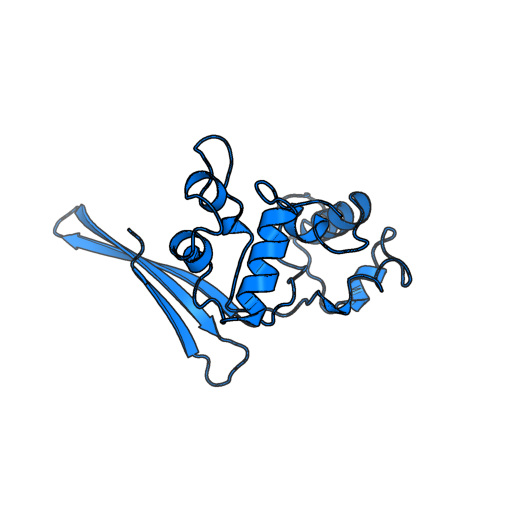1
ATOM 1076 C C . VAL A 1 145 ? -6.344 2.933 35.889 1.00 95.38 145 VAL A C 1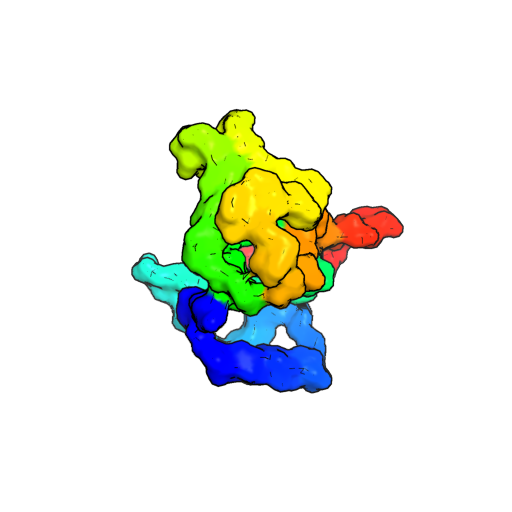
ATOM 1078 O O . VAL A 1 145 ? -6.689 4.095 36.090 1.00 95.38 145 VAL A O 1
ATOM 1081 N N . SER A 1 146 ? -6.620 1.935 36.723 1.00 94.12 146 SER A N 1
ATOM 1082 C CA . SER A 1 146 ? -7.212 2.115 38.048 1.00 94.12 146 SER A CA 1
ATOM 1083 C C . SER A 1 146 ? -6.487 1.218 39.044 1.00 94.12 146 SER A C 1
ATOM 1085 O O . SER A 1 146 ? -6.334 0.017 38.813 1.00 94.12 146 SER A O 1
ATOM 1087 N N . GLY A 1 147 ? -6.020 1.794 40.153 1.00 91.00 147 GLY A N 1
ATOM 1088 C CA . GLY A 1 147 ? -5.144 1.095 41.093 1.00 91.00 147 GLY A CA 1
ATOM 1089 C C . GLY A 1 147 ? -3.847 0.646 40.413 1.00 91.00 147 GLY A C 1
ATOM 1090 O O . GLY A 1 147 ? -3.179 1.446 39.762 1.00 91.00 147 GLY A O 1
ATOM 1091 N N . GLN A 1 148 ? -3.501 -0.636 40.544 1.00 88.62 148 GLN A N 1
ATOM 1092 C CA . GLN A 1 148 ? -2.287 -1.216 39.950 1.00 88.62 148 GLN A CA 1
ATOM 1093 C C . GLN A 1 148 ? -2.515 -1.861 38.569 1.00 88.62 148 GLN A C 1
ATOM 1095 O O . GLN A 1 148 ? -1.615 -2.513 38.044 1.00 88.62 148 GLN A O 1
ATOM 1100 N N . GLY A 1 149 ? -3.706 -1.713 37.971 1.00 92.19 149 GLY A N 1
ATOM 1101 C CA . GLY A 1 149 ? -4.089 -2.444 36.759 1.00 92.19 149 GLY A CA 1
ATOM 1102 C C . GLY A 1 149 ? -4.679 -1.581 35.646 1.00 92.19 149 GLY A C 1
ATOM 1103 O O . GLY A 1 149 ? -5.296 -0.543 35.882 1.00 92.19 149 GLY A O 1
ATOM 1104 N N . VAL A 1 150 ? -4.523 -2.053 34.406 1.00 92.56 150 VAL A N 1
ATOM 1105 C CA . VAL A 1 150 ? -5.253 -1.533 33.241 1.00 92.56 150 VAL A CA 1
ATOM 1106 C C . VAL A 1 150 ? -6.668 -2.106 33.270 1.00 92.56 150 VAL A C 1
ATOM 1108 O O . VAL A 1 150 ? -6.840 -3.317 33.171 1.00 92.56 150 VAL A O 1
ATOM 1111 N N . THR A 1 151 ? -7.675 -1.246 33.382 1.00 94.94 151 THR A N 1
ATOM 1112 C CA . THR A 1 151 ? -9.090 -1.642 33.419 1.00 94.94 151 THR A CA 1
ATOM 1113 C C . THR A 1 151 ? -9.723 -1.694 32.036 1.00 94.94 151 THR A C 1
ATOM 1115 O O . THR A 1 151 ? -10.613 -2.505 31.797 1.00 94.94 151 THR A O 1
ATOM 1118 N N . SER A 1 152 ? -9.264 -0.861 31.101 1.00 93.00 152 SER A N 1
ATOM 1119 C CA . SER A 1 152 ? -9.721 -0.915 29.713 1.00 93.00 152 SER A CA 1
ATOM 1120 C C . SER A 1 152 ? -8.654 -0.442 28.732 1.00 93.00 152 SER A C 1
ATOM 1122 O O . SER A 1 152 ? -7.762 0.344 29.058 1.00 93.00 152 SER A O 1
ATOM 1124 N N . ILE A 1 153 ? -8.754 -0.925 27.494 1.00 94.62 153 ILE A N 1
ATOM 1125 C CA . ILE A 1 153 ? -7.955 -0.457 26.362 1.00 94.62 153 ILE A CA 1
ATOM 1126 C C . ILE A 1 153 ? -8.919 0.042 25.291 1.00 94.62 153 ILE A C 1
ATOM 1128 O O . ILE A 1 153 ? -9.862 -0.646 24.909 1.00 94.62 153 ILE A O 1
ATOM 1132 N N . HIS A 1 154 ? -8.678 1.249 24.794 1.00 94.56 154 HIS A N 1
ATOM 1133 C CA . HIS A 1 154 ? -9.452 1.860 23.726 1.00 94.56 154 HIS A CA 1
ATOM 1134 C C . HIS A 1 154 ? -8.553 2.086 22.521 1.00 94.56 154 HIS A C 1
ATOM 1136 O O . HIS A 1 154 ? -7.546 2.784 22.615 1.00 94.56 154 HIS A O 1
ATOM 1142 N N . ARG A 1 155 ? -8.935 1.528 21.372 1.00 95.75 155 ARG A N 1
ATOM 1143 C CA . ARG A 1 155 ? -8.227 1.727 20.107 1.00 95.75 155 ARG A CA 1
ATOM 1144 C C . ARG A 1 155 ? -9.087 2.544 19.154 1.00 95.75 155 ARG A C 1
ATOM 1146 O O . ARG A 1 155 ? -10.292 2.314 19.033 1.00 95.75 155 ARG A O 1
ATOM 1153 N N . ARG A 1 156 ? -8.480 3.512 18.476 1.00 94.88 156 ARG A N 1
ATOM 1154 C CA . ARG A 1 156 ? -9.127 4.318 17.437 1.00 94.88 156 ARG A CA 1
ATOM 1155 C C . ARG A 1 156 ? -8.277 4.308 16.181 1.00 94.88 156 ARG A C 1
ATOM 1157 O O . ARG A 1 156 ? -7.094 4.629 16.235 1.00 94.88 156 ARG A O 1
ATOM 1164 N N . LEU A 1 157 ? -8.896 3.961 15.062 1.00 92.75 157 LEU A N 1
ATOM 1165 C CA . LEU A 1 157 ? -8.345 4.207 13.740 1.00 92.75 157 LEU A CA 1
ATOM 1166 C C . LEU A 1 157 ? -8.621 5.664 13.388 1.00 92.75 157 LEU A C 1
ATOM 1168 O O . LEU A 1 157 ? -9.763 6.106 13.491 1.00 92.75 157 LEU A O 1
ATOM 1172 N N . VAL A 1 158 ? -7.597 6.388 12.963 1.00 94.75 158 VAL A N 1
ATOM 1173 C CA . VAL A 1 158 ? -7.681 7.776 12.516 1.00 94.75 158 VAL A CA 1
ATOM 1174 C C . VAL A 1 158 ? -6.988 7.875 11.167 1.00 94.75 158 VAL A C 1
ATOM 1176 O O . VAL A 1 158 ? -5.871 7.392 10.994 1.00 94.75 158 VAL A O 1
ATOM 1179 N N . ILE A 1 159 ? -7.655 8.500 10.209 1.00 94.44 159 ILE A N 1
ATOM 1180 C CA . ILE A 1 159 ? -7.107 8.819 8.900 1.00 94.44 159 ILE A CA 1
ATOM 1181 C C . ILE A 1 159 ? -6.861 10.318 8.850 1.00 94.44 159 ILE A C 1
ATOM 1183 O O . ILE A 1 159 ? -7.784 11.119 9.012 1.00 94.44 159 ILE A O 1
ATOM 1187 N N . ILE A 1 160 ? -5.605 10.681 8.635 1.00 94.38 160 ILE A N 1
ATOM 1188 C CA . ILE A 1 160 ? -5.142 12.061 8.583 1.00 94.38 160 ILE A CA 1
ATOM 1189 C C . ILE A 1 160 ? -4.876 12.417 7.123 1.00 94.38 160 ILE A C 1
ATOM 1191 O O . ILE A 1 160 ? -4.059 11.766 6.474 1.00 94.38 160 ILE A O 1
ATOM 1195 N N . ASP A 1 161 ? -5.542 13.453 6.621 1.00 93.00 161 ASP A N 1
ATOM 1196 C CA . ASP A 1 161 ? -5.278 14.046 5.310 1.00 93.00 161 ASP A CA 1
ATOM 1197 C C . ASP A 1 161 ? -4.171 15.099 5.438 1.00 93.00 161 ASP A C 1
ATOM 1199 O O . ASP A 1 161 ? -4.307 16.070 6.189 1.00 93.00 161 ASP A O 1
ATOM 1203 N N . ARG A 1 162 ? -3.084 14.890 4.689 1.00 90.94 162 ARG A N 1
ATOM 1204 C CA . ARG A 1 162 ? -1.926 15.787 4.589 1.00 90.94 162 ARG A CA 1
ATOM 1205 C C . ARG A 1 162 ? -1.832 16.467 3.213 1.00 90.94 162 ARG A C 1
ATOM 1207 O O . ARG A 1 162 ? -0.934 17.278 3.001 1.00 90.94 162 ARG A O 1
ATOM 1214 N N . ALA A 1 163 ? -2.730 16.161 2.275 1.00 86.69 163 ALA A N 1
ATOM 1215 C CA . ALA A 1 163 ? -2.813 16.898 1.013 1.00 86.69 163 ALA A CA 1
ATOM 1216 C C . ALA A 1 163 ? -3.314 18.330 1.237 1.00 86.69 163 ALA A C 1
ATOM 1218 O O . ALA A 1 163 ? -2.919 19.247 0.523 1.00 86.69 163 ALA A O 1
ATOM 1219 N N . SER A 1 164 ? -4.174 18.519 2.239 1.00 82.06 164 SER A N 1
ATOM 1220 C CA . SER A 1 164 ? -4.746 19.821 2.583 1.00 82.06 164 SER A CA 1
ATOM 1221 C C . SER A 1 164 ? -3.959 20.503 3.700 1.00 82.06 164 SER A C 1
ATOM 1223 O O . SER A 1 164 ? -3.444 19.843 4.604 1.00 82.06 164 SER A O 1
ATOM 1225 N N . ARG A 1 165 ? -3.904 21.840 3.669 1.00 84.06 165 ARG A N 1
ATOM 1226 C CA . ARG A 1 165 ? -3.443 22.661 4.796 1.00 84.06 165 ARG A CA 1
ATOM 1227 C C . ARG A 1 165 ? -4.605 23.531 5.304 1.00 84.06 165 ARG A C 1
ATOM 1229 O O . ARG A 1 165 ? -5.224 24.197 4.477 1.00 84.06 165 ARG A O 1
ATOM 1236 N N . PRO A 1 166 ? -4.904 23.543 6.618 1.00 88.50 166 PRO A N 1
ATOM 1237 C CA . PRO A 1 166 ? -4.259 22.753 7.669 1.00 88.50 166 PRO A CA 1
ATOM 1238 C C . PRO A 1 166 ? -4.550 21.249 7.534 1.00 88.50 166 PRO A C 1
ATOM 1240 O O . PRO A 1 166 ? -5.542 20.844 6.927 1.00 88.50 166 PRO A O 1
ATOM 1243 N N . THR A 1 167 ? -3.668 20.427 8.108 1.00 90.06 167 THR A N 1
ATOM 1244 C CA . THR A 1 167 ? -3.867 18.977 8.232 1.00 90.06 167 THR A CA 1
ATOM 1245 C C . THR A 1 167 ? -5.195 18.699 8.934 1.00 90.06 167 THR A C 1
ATOM 1247 O O . THR A 1 167 ? -5.502 19.331 9.946 1.00 90.06 167 THR A O 1
ATOM 1250 N N . ARG A 1 168 ? -5.976 17.737 8.432 1.00 93.06 168 ARG A N 1
ATOM 1251 C CA . ARG A 1 168 ? -7.314 17.427 8.966 1.00 93.06 168 ARG A CA 1
ATOM 1252 C C . ARG A 1 168 ? -7.518 15.936 9.194 1.00 93.06 168 ARG A C 1
ATOM 1254 O O . ARG A 1 168 ? -6.967 15.103 8.478 1.00 93.06 168 ARG A O 1
ATOM 1261 N N . ILE A 1 169 ? -8.361 15.601 10.167 1.00 93.62 169 ILE A N 1
ATOM 1262 C CA . ILE A 1 169 ? -8.863 14.235 10.337 1.00 93.62 169 ILE A CA 1
ATOM 1263 C C . ILE A 1 169 ? -9.941 14.012 9.278 1.00 93.62 169 ILE A C 1
ATOM 1265 O O . ILE A 1 169 ? -10.992 14.647 9.314 1.00 93.62 169 ILE A O 1
ATOM 1269 N N . GLN A 1 170 ? -9.672 13.124 8.326 1.00 91.75 170 GLN A N 1
ATOM 1270 C CA . GLN A 1 170 ? -10.613 12.783 7.260 1.00 91.75 170 GLN A CA 1
ATOM 1271 C C . GLN A 1 170 ? -11.633 11.739 7.719 1.00 91.75 170 GLN A C 1
ATOM 1273 O O . GLN A 1 170 ? -12.793 11.779 7.319 1.00 91.75 170 GLN A O 1
ATOM 1278 N N . HIS A 1 171 ? -11.197 10.788 8.544 1.00 92.62 171 HIS A N 1
ATOM 1279 C CA . HIS A 1 171 ? -12.038 9.717 9.060 1.00 92.62 171 HIS A CA 1
ATOM 1280 C C . HIS A 1 171 ? -11.505 9.239 10.408 1.00 92.62 171 HIS A C 1
ATOM 1282 O O . HIS A 1 171 ? -10.296 9.248 10.644 1.00 92.62 171 HIS A O 1
ATOM 1288 N N . TRP A 1 172 ? -12.391 8.782 11.287 1.00 94.06 172 TRP A N 1
ATOM 1289 C CA . TRP A 1 172 ? -11.991 8.022 12.461 1.00 94.06 172 TRP A CA 1
ATOM 1290 C C . TRP A 1 172 ? -13.071 7.018 12.850 1.00 94.06 172 TRP A C 1
ATOM 1292 O O . TRP A 1 172 ? -14.260 7.257 12.641 1.00 94.06 172 TRP A O 1
ATOM 1302 N N . ARG A 1 173 ? -12.657 5.902 13.454 1.00 92.25 173 ARG A N 1
ATOM 1303 C CA . ARG A 1 173 ? -13.572 4.924 14.049 1.00 92.25 173 ARG A CA 1
ATOM 1304 C C . ARG A 1 173 ? -12.967 4.263 15.274 1.00 92.25 173 ARG A C 1
ATOM 1306 O O . ARG A 1 173 ? -11.747 4.149 15.402 1.00 92.25 173 ARG A O 1
ATOM 1313 N N . ARG A 1 174 ? -13.829 3.797 16.176 1.00 92.25 174 ARG A N 1
ATOM 1314 C CA . ARG A 1 174 ? -13.418 2.891 17.250 1.00 92.25 174 ARG A CA 1
ATOM 1315 C C . ARG A 1 174 ? -13.040 1.544 16.633 1.00 92.25 174 ARG A C 1
ATOM 1317 O O . ARG A 1 174 ? -13.744 1.045 15.758 1.00 92.25 174 ARG A O 1
ATOM 1324 N N . LEU A 1 175 ? -11.926 0.986 17.084 1.00 86.25 175 LEU A N 1
ATOM 1325 C CA . LEU A 1 175 ? -11.578 -0.406 16.834 1.00 86.25 175 LEU A CA 1
ATOM 1326 C C . LEU A 1 175 ? -12.059 -1.222 18.037 1.00 86.25 175 LEU A C 1
ATOM 1328 O O . LEU A 1 175 ? -11.896 -0.778 19.179 1.00 86.25 175 LEU A O 1
ATOM 1332 N N . SER A 1 176 ? -12.720 -2.343 17.750 1.00 71.00 176 SER A N 1
ATOM 1333 C CA . SER A 1 176 ? -13.100 -3.358 18.737 1.00 71.00 176 SER A CA 1
ATOM 1334 C C . SER A 1 176 ? -11.868 -4.026 19.325 1.00 71.00 176 SER A C 1
ATOM 1336 O O . SER A 1 176 ? -10.929 -4.284 18.534 1.00 71.00 176 SER A O 1
#